Protein AF-A0A951PK16-F1 (afdb_monomer_lite)

Sequence (135 aa):
MKIKIEEPEGISFKEYGEDLVDLADITKNATGDPKALAATKSAVAGHQLALQFWRCDRVDGYEALYQCRDKVLKRVFVKYPDIAAQANAAVAGEKVSYISAGLEKDSVLQAIWQKAIADTDVAVRIVNPPPLQKK

pLDDT: mean 87.18, std 14.36, range [38.28, 98.12]

Structure (mmCIF, N/CA/C/O backbone):
data_AF-A0A951PK16-F1
#
_entry.id   AF-A0A951PK16-F1
#
loop_
_atom_site.group_PDB
_atom_site.id
_atom_site.type_symbol
_atom_site.label_atom_id
_atom_site.label_alt_id
_atom_site.label_comp_id
_atom_site.label_asym_id
_atom_site.label_entity_id
_atom_site.label_seq_id
_atom_site.pdbx_PDB_ins_code
_atom_site.Cartn_x
_atom_site.Cartn_y
_atom_site.Cartn_z
_atom_site.occupancy
_atom_site.B_iso_or_equiv
_atom_site.auth_seq_id
_atom_site.auth_comp_id
_atom_site.auth_asym_id
_atom_site.auth_atom_id
_atom_site.pdbx_PDB_model_num
ATOM 1 N N . MET A 1 1 ? -7.706 29.869 -28.709 1.00 38.72 1 MET A N 1
ATOM 2 C CA . MET A 1 1 ? -8.467 29.691 -27.455 1.00 38.72 1 MET A CA 1
ATOM 3 C C . MET A 1 1 ? -8.056 28.355 -26.851 1.00 38.72 1 MET A C 1
ATOM 5 O O . MET A 1 1 ? -8.320 27.336 -27.470 1.00 38.72 1 MET A O 1
ATOM 9 N N . LYS A 1 2 ? -7.313 28.343 -25.737 1.00 38.28 2 LYS A N 1
ATOM 10 C CA . LYS A 1 2 ? -7.012 27.099 -25.010 1.00 38.28 2 LYS A CA 1
ATOM 11 C C . LYS A 1 2 ? -8.176 26.858 -24.056 1.00 38.28 2 LYS A C 1
ATOM 13 O O . LYS A 1 2 ? -8.350 27.627 -23.118 1.00 38.28 2 LYS A O 1
ATOM 18 N N . ILE A 1 3 ? -9.003 25.862 -24.353 1.00 42.16 3 ILE A N 1
ATOM 19 C CA . ILE A 1 3 ? -10.058 25.419 -23.442 1.00 42.16 3 ILE A CA 1
ATOM 20 C C . ILE A 1 3 ? -9.341 24.747 -22.271 1.00 42.16 3 ILE A C 1
ATOM 22 O O . ILE A 1 3 ? -8.649 23.748 -22.461 1.00 42.16 3 ILE A O 1
ATOM 26 N N . LYS A 1 4 ? -9.431 25.349 -21.084 1.00 40.62 4 LYS A N 1
ATOM 27 C CA . LYS A 1 4 ? -8.991 24.726 -19.840 1.00 40.62 4 LYS A CA 1
ATOM 28 C C . LYS A 1 4 ? -10.066 23.694 -19.512 1.00 40.62 4 LYS A C 1
ATOM 30 O O . LYS A 1 4 ? -11.169 24.073 -19.139 1.00 40.62 4 LYS A O 1
ATOM 35 N N . ILE A 1 5 ? -9.786 22.422 -19.774 1.00 49.59 5 ILE A N 1
ATOM 36 C CA . ILE A 1 5 ? -10.619 21.341 -19.252 1.00 49.59 5 ILE A CA 1
ATOM 37 C C . ILE A 1 5 ? -10.385 21.394 -17.743 1.00 49.59 5 ILE A C 1
ATOM 39 O O . ILE A 1 5 ? -9.253 21.209 -17.299 1.00 49.59 5 ILE A O 1
ATOM 43 N N . GLU A 1 6 ? -11.401 21.797 -16.985 1.00 46.84 6 GLU A N 1
ATOM 44 C CA . GLU A 1 6 ? -11.381 21.690 -15.528 1.00 46.84 6 GLU A CA 1
ATOM 45 C C . GLU A 1 6 ? -11.127 20.216 -15.207 1.00 46.84 6 GLU A C 1
ATOM 47 O O . GLU A 1 6 ? -11.856 19.346 -15.688 1.00 46.84 6 GLU A O 1
ATOM 52 N N . GLU A 1 7 ? -10.018 19.921 -14.521 1.00 49.88 7 GLU A N 1
ATOM 53 C CA . GLU A 1 7 ? -9.719 18.547 -14.127 1.00 49.88 7 GLU A CA 1
ATOM 54 C C . GLU A 1 7 ? -10.896 18.039 -13.282 1.00 49.88 7 GLU A C 1
ATOM 56 O O . GLU A 1 7 ? -11.319 18.742 -12.358 1.00 49.88 7 GLU A O 1
ATOM 61 N N . PRO A 1 8 ? -11.473 16.871 -13.613 1.00 48.44 8 PRO A N 1
ATOM 62 C CA . PRO A 1 8 ? -12.573 16.319 -12.842 1.00 48.44 8 PRO A CA 1
ATOM 63 C C . PRO A 1 8 ? -12.082 16.082 -11.416 1.00 48.44 8 PRO A C 1
ATOM 65 O O . PRO A 1 8 ? -10.983 15.563 -11.244 1.00 48.44 8 PRO A O 1
ATOM 68 N N . GLU A 1 9 ? -12.899 16.491 -10.443 1.00 49.59 9 GLU A N 1
ATOM 69 C CA . GLU A 1 9 ? -12.787 16.274 -8.993 1.00 49.59 9 GLU A CA 1
ATOM 70 C C . GLU A 1 9 ? -11.801 15.154 -8.611 1.00 49.59 9 GLU A C 1
ATOM 72 O O . GLU A 1 9 ? -12.159 13.989 -8.440 1.00 49.59 9 GLU A O 1
ATOM 77 N N . GLY A 1 10 ? -10.523 15.511 -8.517 1.00 54.38 10 GLY A N 1
ATOM 78 C CA . GLY A 1 10 ? -9.443 14.613 -8.145 1.00 54.38 10 GLY A CA 1
ATOM 79 C C . GLY A 1 10 ? -8.868 15.084 -6.825 1.00 54.38 10 GLY A C 1
ATOM 80 O O . GLY A 1 10 ? -8.561 16.264 -6.674 1.00 54.38 10 GLY A O 1
ATOM 81 N N . ILE A 1 11 ? -8.711 14.175 -5.862 1.00 60.16 11 ILE A N 1
ATOM 82 C CA . ILE A 1 11 ? -8.002 14.493 -4.620 1.00 60.16 11 ILE A CA 1
ATOM 83 C C . ILE A 1 11 ? -6.576 14.895 -5.004 1.00 60.16 11 ILE A C 1
ATOM 85 O O . ILE A 1 11 ? -5.851 14.103 -5.623 1.00 60.16 11 ILE A O 1
ATOM 89 N N . SER A 1 12 ? -6.153 16.113 -4.651 1.00 74.69 12 SER A N 1
ATOM 90 C CA . SER A 1 12 ? -4.782 16.505 -4.939 1.00 74.69 12 SER A CA 1
ATOM 91 C C . SER 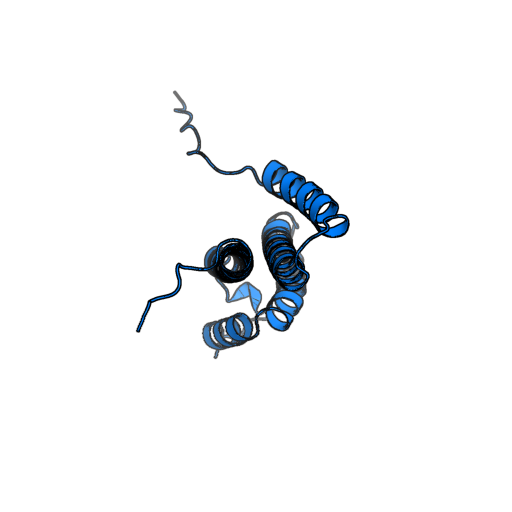A 1 12 ? -3.836 15.642 -4.111 1.00 74.69 12 SER A C 1
ATOM 93 O O . SER A 1 12 ? -4.065 15.340 -2.941 1.00 74.69 12 SER A O 1
ATOM 95 N N . PHE A 1 13 ? -2.714 15.255 -4.710 1.00 74.25 13 PHE A N 1
ATOM 96 C CA . PHE A 1 13 ? -1.691 14.479 -4.012 1.00 74.25 13 PHE A CA 1
ATOM 97 C C . PHE A 1 13 ? -1.257 15.129 -2.687 1.00 74.25 13 PHE A C 1
ATOM 99 O O . PHE A 1 13 ? -0.873 14.440 -1.738 1.00 74.25 13 PHE A O 1
ATOM 106 N N . LYS A 1 14 ? -1.224 16.467 -2.670 1.00 80.25 14 LYS A N 1
ATOM 107 C CA . LYS A 1 14 ? -0.787 17.231 -1.510 1.00 80.25 14 LYS A CA 1
ATOM 108 C C . LYS A 1 14 ? -1.798 17.052 -0.382 1.00 80.25 14 LYS A C 1
ATOM 110 O O . LYS A 1 14 ? -1.387 16.617 0.685 1.00 80.25 14 LYS A O 1
ATOM 115 N N . GLU A 1 15 ? -3.076 17.279 -0.670 1.00 84.06 15 GLU A N 1
ATOM 116 C CA . GLU A 1 15 ? -4.178 17.111 0.284 1.00 84.06 15 GLU A CA 1
ATOM 117 C C . GLU A 1 15 ? -4.255 15.668 0.782 1.00 84.06 15 GLU A C 1
ATOM 119 O O . GLU A 1 15 ? -4.180 15.445 1.979 1.00 84.06 15 GLU A O 1
ATOM 124 N N . TYR A 1 16 ? -4.225 14.671 -0.112 1.00 85.12 16 TYR A N 1
ATOM 125 C CA . TYR A 1 16 ? -4.195 13.261 0.301 1.00 85.12 16 TYR A CA 1
ATOM 126 C C . TYR A 1 16 ? -3.012 12.940 1.228 1.00 85.12 16 TYR A C 1
ATOM 128 O O . TYR A 1 16 ? -3.109 12.130 2.150 1.00 85.12 16 TYR A O 1
ATOM 136 N N . GLY A 1 17 ? -1.857 13.555 0.966 1.00 86.69 17 GLY A N 1
ATOM 137 C CA . GLY A 1 17 ? -0.677 13.413 1.805 1.00 86.69 17 GLY A CA 1
ATOM 138 C C . GLY A 1 17 ? -0.820 14.068 3.177 1.00 86.69 17 GLY A C 1
ATOM 139 O O . GLY A 1 17 ? -0.333 13.494 4.148 1.00 86.69 17 GLY A O 1
ATOM 140 N N . GLU A 1 18 ? -1.444 15.241 3.245 1.00 89.06 18 GLU A N 1
ATOM 141 C CA . GLU A 1 18 ? -1.722 15.988 4.478 1.00 89.06 18 GLU A CA 1
ATOM 142 C C . GLU A 1 18 ? -2.781 15.259 5.319 1.00 89.06 18 GLU A C 1
ATOM 144 O O . GLU A 1 18 ? -2.509 14.925 6.472 1.00 89.06 18 GLU A O 1
ATOM 149 N N . ASP A 1 19 ? -3.889 14.840 4.704 1.00 89.38 19 ASP A N 1
ATOM 150 C CA . ASP A 1 19 ? -4.953 14.061 5.345 1.00 89.38 19 ASP A CA 1
ATOM 151 C C . ASP A 1 19 ? -4.416 12.771 5.978 1.00 89.38 19 ASP A C 1
ATOM 153 O O . ASP A 1 19 ? -4.805 12.386 7.080 1.00 89.38 19 ASP A O 1
ATOM 157 N N . LEU A 1 20 ? -3.486 12.082 5.305 1.00 91.25 20 LEU A N 1
ATOM 158 C CA . LEU A 1 20 ? -2.885 10.861 5.843 1.00 91.25 20 LEU A CA 1
ATOM 159 C C . LEU A 1 20 ? -1.940 11.099 7.021 1.00 91.25 20 LEU A C 1
ATOM 161 O O . LEU A 1 20 ? -1.769 10.188 7.838 1.00 91.25 20 LEU A O 1
ATOM 165 N N . VAL A 1 21 ? -1.303 12.267 7.103 1.00 89.56 21 VAL A N 1
ATOM 166 C CA . VAL A 1 21 ? -0.498 12.646 8.272 1.00 89.56 21 VAL A CA 1
ATOM 167 C C . VAL A 1 21 ? -1.426 12.899 9.453 1.00 89.56 21 VAL A C 1
ATOM 169 O O . VAL A 1 21 ? -1.248 12.278 10.503 1.00 89.56 21 VAL A O 1
ATOM 172 N N . ASP A 1 22 ? -2.475 13.690 9.243 1.00 90.75 22 ASP A N 1
ATOM 173 C CA . ASP A 1 22 ? -3.462 14.003 10.274 1.00 90.75 22 ASP A CA 1
ATOM 174 C C . ASP A 1 22 ? -4.163 12.733 10.779 1.00 90.75 22 ASP A C 1
ATOM 176 O O . ASP A 1 22 ? -4.250 12.489 11.985 1.00 90.75 22 ASP A O 1
ATOM 180 N N . LEU A 1 23 ? -4.584 11.846 9.870 1.00 90.25 23 LEU A N 1
ATOM 181 C CA . LEU A 1 23 ? -5.186 10.557 10.220 1.00 90.25 23 LEU A CA 1
ATOM 182 C C . LEU A 1 23 ? -4.225 9.653 11.000 1.00 90.25 23 LEU A C 1
ATOM 184 O O . LEU A 1 23 ? -4.652 8.955 11.926 1.00 90.25 23 LEU A O 1
ATOM 188 N N . ALA A 1 24 ? -2.935 9.638 10.662 1.00 91.00 24 ALA A N 1
ATOM 189 C CA . ALA A 1 24 ? -1.948 8.863 11.409 1.00 91.00 24 ALA A CA 1
ATOM 190 C C . ALA A 1 24 ? -1.804 9.372 12.851 1.00 91.00 24 ALA A C 1
ATOM 192 O O . ALA A 1 24 ? -1.765 8.565 13.785 1.00 91.00 24 ALA A O 1
ATOM 193 N N . ASP A 1 25 ? -1.797 10.689 13.048 1.00 90.19 25 ASP A N 1
ATOM 194 C CA . ASP A 1 25 ? -1.703 11.296 14.375 1.00 90.19 25 ASP A CA 1
ATOM 195 C C . ASP A 1 25 ? -2.986 11.106 15.194 1.00 90.19 25 ASP A C 1
ATOM 197 O O . ASP A 1 25 ? -2.921 10.761 16.381 1.00 90.19 25 ASP A O 1
ATOM 201 N N . ILE A 1 26 ? -4.157 11.224 14.563 1.00 90.44 26 ILE A N 1
ATOM 202 C CA . ILE A 1 26 ? -5.449 10.931 15.196 1.00 90.44 26 ILE A CA 1
ATOM 203 C C . ILE A 1 26 ? -5.495 9.464 15.638 1.00 90.44 26 ILE A C 1
ATOM 205 O O . ILE A 1 26 ? -5.762 9.168 16.802 1.00 90.44 26 ILE A O 1
ATOM 209 N N . THR A 1 27 ? -5.183 8.524 14.743 1.00 91.19 27 THR A N 1
ATOM 210 C CA . THR A 1 27 ? -5.269 7.081 15.037 1.00 91.19 27 THR A CA 1
ATOM 211 C C . THR A 1 27 ? -4.230 6.604 16.046 1.00 91.19 27 THR A C 1
ATOM 213 O O . THR A 1 27 ? -4.485 5.652 16.790 1.00 91.19 27 THR A O 1
ATOM 216 N N . LYS A 1 28 ? -3.068 7.260 16.124 1.00 89.31 28 LYS A N 1
ATOM 217 C CA . LYS A 1 28 ? -2.053 7.001 17.153 1.00 89.31 28 LYS A CA 1
ATOM 218 C C . LYS A 1 28 ? -2.585 7.277 18.560 1.00 89.31 28 LYS A C 1
ATOM 220 O O . LYS A 1 28 ? -2.306 6.488 19.461 1.00 89.31 28 LYS A O 1
ATOM 225 N N . ASN A 1 29 ? -3.351 8.355 18.718 1.00 89.44 29 ASN A N 1
ATOM 226 C CA . ASN A 1 29 ? -3.871 8.820 20.006 1.00 89.44 29 ASN A CA 1
ATOM 227 C C . ASN A 1 29 ? -5.313 8.359 20.288 1.00 89.44 29 ASN A C 1
ATOM 229 O O . ASN A 1 29 ? -5.827 8.583 21.382 1.00 89.44 29 ASN A O 1
ATOM 233 N N . ALA A 1 30 ? -5.967 7.720 19.316 1.00 89.19 30 ALA A N 1
ATOM 234 C CA . ALA A 1 30 ? -7.337 7.250 19.442 1.00 89.19 30 ALA A CA 1
ATOM 235 C C . ALA A 1 30 ? -7.484 6.135 20.492 1.00 89.19 30 ALA A C 1
ATOM 237 O O . ALA A 1 30 ? -6.655 5.226 20.603 1.00 89.19 30 ALA A O 1
ATOM 238 N N . THR A 1 31 ? -8.596 6.188 21.222 1.00 88.81 31 THR A N 1
ATOM 239 C CA . THR A 1 31 ? -9.037 5.179 22.190 1.00 88.81 31 THR A CA 1
ATOM 240 C C . THR A 1 31 ? -10.346 4.541 21.713 1.00 88.81 31 THR A C 1
ATOM 242 O O . THR A 1 31 ? -11.036 5.089 20.856 1.00 88.81 31 THR A O 1
ATOM 245 N N . GLY A 1 32 ? -10.673 3.348 22.214 1.00 87.19 32 GLY A N 1
ATOM 246 C CA . GLY A 1 32 ? -11.850 2.594 21.777 1.00 87.19 32 GLY A CA 1
ATOM 247 C C . GLY A 1 32 ? -11.594 1.093 21.700 1.00 87.19 32 GLY A C 1
ATOM 248 O O . GLY A 1 32 ? -10.660 0.585 22.324 1.00 87.19 32 GLY A O 1
ATOM 249 N N . ASP A 1 33 ? -12.430 0.387 20.935 1.00 92.19 33 ASP A N 1
ATOM 250 C CA . ASP A 1 33 ? -12.290 -1.057 20.733 1.00 92.19 33 ASP A CA 1
ATOM 251 C C . ASP A 1 33 ? -10.908 -1.392 20.124 1.00 92.19 33 ASP A C 1
ATOM 253 O O . ASP A 1 33 ? -10.569 -0.880 19.050 1.00 92.19 33 ASP A O 1
ATOM 257 N N . PRO A 1 34 ? -10.093 -2.254 20.767 1.00 92.38 34 PRO A N 1
ATOM 258 C CA . PRO A 1 34 ? -8.739 -2.545 20.302 1.00 92.38 34 PRO A CA 1
ATOM 259 C C . PRO A 1 34 ? -8.672 -3.165 18.904 1.00 92.38 34 PRO A C 1
ATOM 261 O O . PRO A 1 34 ? -7.700 -2.936 18.183 1.00 92.38 34 PRO A O 1
ATOM 264 N N . LYS A 1 35 ? -9.682 -3.948 18.504 1.00 92.88 35 LYS A N 1
ATOM 265 C CA . LYS A 1 35 ? -9.726 -4.581 17.181 1.00 92.88 35 LYS A CA 1
ATOM 266 C C . LYS A 1 35 ? -10.116 -3.566 16.115 1.00 92.88 35 LYS A C 1
ATOM 268 O O . LYS A 1 35 ? -9.484 -3.551 15.061 1.00 92.88 35 LYS A O 1
ATOM 273 N N . ALA A 1 36 ? -11.086 -2.696 16.399 1.00 92.50 36 ALA A N 1
ATOM 274 C CA . ALA A 1 36 ? -11.433 -1.593 15.507 1.00 92.50 36 ALA A CA 1
ATOM 275 C C . ALA A 1 36 ? -10.230 -0.662 15.308 1.00 92.50 36 ALA A C 1
ATOM 277 O O . ALA A 1 36 ? -9.859 -0.372 14.175 1.00 92.50 36 ALA A O 1
ATOM 278 N N . LEU A 1 37 ? -9.544 -0.283 16.392 1.00 93.62 37 LEU A N 1
ATOM 279 C CA . LEU A 1 37 ? -8.333 0.537 16.319 1.00 93.62 37 LEU A CA 1
ATOM 280 C C . LEU A 1 37 ? -7.206 -0.144 15.536 1.00 93.62 37 LEU A C 1
ATOM 282 O O . LEU A 1 37 ? -6.520 0.521 14.760 1.00 93.62 37 LEU A O 1
ATOM 286 N N . ALA A 1 38 ? -6.998 -1.450 15.720 1.00 94.25 38 ALA A N 1
ATOM 287 C CA . ALA A 1 38 ? -6.001 -2.198 14.958 1.00 94.25 38 ALA A CA 1
ATOM 288 C C . ALA A 1 38 ? -6.325 -2.214 13.455 1.00 94.25 38 ALA A C 1
ATOM 290 O O . ALA A 1 38 ? -5.430 -1.989 12.640 1.00 94.25 38 ALA A O 1
ATOM 291 N N . ALA A 1 39 ? -7.594 -2.416 13.092 1.00 94.44 39 ALA A N 1
ATOM 292 C CA . ALA A 1 39 ? -8.057 -2.384 11.708 1.00 94.44 39 ALA A CA 1
ATOM 293 C C . ALA A 1 39 ? -7.895 -0.985 11.084 1.00 94.44 39 ALA A C 1
ATOM 295 O O . ALA A 1 39 ? -7.299 -0.859 10.016 1.00 94.44 39 ALA A O 1
ATOM 296 N N . THR A 1 40 ? -8.278 0.082 11.792 1.00 94.38 40 THR A N 1
ATOM 297 C CA . THR A 1 40 ? -8.076 1.464 11.326 1.00 94.38 40 THR A CA 1
ATOM 298 C C . THR A 1 40 ? -6.592 1.793 11.140 1.00 94.38 40 THR A C 1
ATOM 300 O O . THR A 1 40 ? -6.199 2.337 10.110 1.00 94.38 40 THR A O 1
ATOM 303 N N . LYS A 1 41 ? -5.727 1.411 12.091 1.00 94.94 41 LYS A N 1
ATOM 304 C CA . LYS A 1 41 ? -4.266 1.579 11.958 1.00 94.94 41 LYS A CA 1
ATOM 305 C C . LYS A 1 41 ? -3.711 0.784 10.775 1.00 94.94 41 LYS A C 1
ATOM 307 O O . LYS A 1 41 ? -2.820 1.265 10.073 1.00 94.94 41 LYS A O 1
ATOM 312 N N . SER A 1 42 ? -4.243 -0.414 10.532 1.00 95.44 42 SER A N 1
ATOM 313 C CA . SER A 1 42 ? -3.887 -1.230 9.371 1.00 95.44 42 SER A CA 1
ATOM 314 C C . SER A 1 42 ? -4.246 -0.535 8.055 1.00 95.44 42 SER A C 1
ATOM 316 O O . SER A 1 42 ? -3.388 -0.476 7.168 1.00 95.44 42 SER A O 1
ATOM 318 N N . ALA A 1 43 ? -5.447 0.044 7.965 1.00 95.62 43 ALA A N 1
ATOM 319 C CA . ALA A 1 43 ? -5.912 0.792 6.800 1.00 95.62 43 ALA A CA 1
ATOM 320 C C . ALA A 1 43 ? -5.030 2.019 6.523 1.00 95.62 43 ALA A C 1
ATOM 322 O O . ALA A 1 43 ? -4.522 2.172 5.410 1.00 95.62 43 ALA A O 1
ATOM 323 N N . VAL A 1 44 ? -4.750 2.840 7.547 1.00 95.88 44 VAL A N 1
ATOM 324 C CA . VAL A 1 44 ? -3.854 4.009 7.425 1.00 95.88 44 VAL A CA 1
ATOM 325 C C . VAL A 1 44 ? -2.475 3.592 6.914 1.00 95.88 44 VAL A C 1
ATOM 327 O O . VAL A 1 44 ? -1.948 4.206 5.987 1.00 95.88 44 VAL A O 1
ATOM 330 N N . ALA A 1 45 ? -1.904 2.508 7.446 1.00 96.06 45 ALA A N 1
ATOM 331 C CA . ALA A 1 45 ? -0.622 1.994 6.969 1.00 96.06 45 ALA A CA 1
ATOM 332 C C . ALA A 1 45 ? -0.672 1.560 5.489 1.00 96.06 45 ALA A C 1
ATOM 334 O O . ALA A 1 45 ? 0.301 1.754 4.760 1.00 96.06 45 ALA A O 1
ATOM 335 N N . GLY A 1 46 ? -1.796 0.999 5.028 1.00 96.81 46 GLY A N 1
ATOM 336 C CA . GLY A 1 46 ? -2.026 0.677 3.616 1.00 96.81 46 GLY A CA 1
ATOM 337 C C . GLY A 1 46 ? -2.039 1.923 2.730 1.00 96.81 46 GLY A C 1
ATOM 338 O O . GLY A 1 46 ? -1.289 2.005 1.755 1.00 96.81 46 GLY A O 1
ATOM 339 N N . HIS A 1 47 ? -2.808 2.941 3.117 1.00 95.75 47 HIS A N 1
ATOM 340 C CA . HIS A 1 47 ? -2.871 4.215 2.399 1.00 95.75 47 HIS A CA 1
ATOM 341 C C . HIS A 1 47 ? -1.523 4.956 2.365 1.00 95.75 47 HIS A C 1
ATOM 343 O O . HIS A 1 47 ? -1.158 5.523 1.332 1.00 95.75 47 HIS A O 1
ATOM 349 N N . GLN A 1 48 ? -0.736 4.894 3.444 1.00 95.88 48 GLN A N 1
ATOM 350 C CA . GLN A 1 48 ? 0.626 5.436 3.481 1.00 95.88 48 GLN A CA 1
ATOM 351 C C . GLN A 1 48 ? 1.571 4.726 2.503 1.00 95.88 48 GLN A C 1
ATOM 353 O O . GLN A 1 48 ? 2.420 5.381 1.896 1.00 95.88 48 GLN A O 1
ATOM 358 N N . LEU A 1 49 ? 1.443 3.405 2.333 1.00 97.00 49 LEU A N 1
ATOM 359 C CA . LEU A 1 49 ? 2.213 2.663 1.330 1.00 97.00 49 LEU A CA 1
ATOM 360 C C . LEU A 1 49 ? 1.809 3.064 -0.093 1.00 97.00 49 LEU A C 1
ATOM 362 O O . LEU A 1 49 ? 2.695 3.286 -0.916 1.00 97.00 49 LEU A O 1
ATOM 366 N N . ALA A 1 50 ? 0.510 3.237 -0.366 1.00 95.25 50 ALA A N 1
ATOM 367 C CA . ALA A 1 50 ? 0.035 3.743 -1.658 1.00 95.25 50 ALA A CA 1
ATOM 368 C C . ALA A 1 50 ? 0.608 5.137 -1.958 1.00 95.25 50 ALA A C 1
ATOM 370 O O . ALA A 1 50 ? 1.166 5.363 -3.030 1.00 95.25 50 ALA A O 1
ATOM 371 N N . LEU A 1 51 ? 0.557 6.052 -0.983 1.00 94.12 51 LEU A N 1
ATOM 372 C CA . LEU A 1 51 ? 1.129 7.391 -1.116 1.00 94.12 51 LEU A CA 1
ATOM 373 C C . LEU A 1 51 ? 2.640 7.345 -1.385 1.00 94.12 51 LEU A C 1
ATOM 375 O O . LEU A 1 51 ? 3.134 8.080 -2.235 1.00 94.12 51 LEU A O 1
ATOM 379 N N . GLN A 1 52 ? 3.387 6.495 -0.676 1.00 95.12 52 GLN A N 1
ATOM 380 C CA . GLN A 1 52 ? 4.830 6.340 -0.889 1.00 95.12 52 GLN A CA 1
ATOM 381 C C . GLN A 1 52 ? 5.153 5.779 -2.274 1.00 95.12 52 GLN A C 1
ATOM 383 O O . GLN A 1 52 ? 6.095 6.252 -2.903 1.00 95.12 52 GLN A O 1
ATOM 388 N N . PHE A 1 53 ? 4.374 4.810 -2.758 1.00 95.31 53 PHE A N 1
ATOM 389 C CA . PHE A 1 53 ? 4.545 4.262 -4.102 1.00 95.31 53 PHE A CA 1
ATOM 390 C C . PHE A 1 53 ? 4.265 5.334 -5.159 1.00 95.31 53 PHE A C 1
ATOM 392 O O . PHE A 1 53 ? 5.073 5.548 -6.058 1.00 95.31 53 PHE A O 1
ATOM 399 N N . TRP A 1 54 ? 3.172 6.082 -4.990 1.00 92.06 54 TRP A N 1
ATOM 400 C CA . TRP A 1 54 ? 2.807 7.179 -5.881 1.00 92.06 54 TRP A CA 1
ATOM 401 C C . TRP A 1 54 ? 3.847 8.314 -5.879 1.00 92.06 54 TRP A C 1
ATOM 403 O O . TRP A 1 54 ? 4.133 8.900 -6.920 1.00 92.06 54 TRP A O 1
ATOM 413 N N . ARG A 1 55 ? 4.480 8.591 -4.727 1.00 92.69 55 ARG A N 1
ATOM 414 C CA . ARG A 1 55 ? 5.566 9.581 -4.581 1.00 92.69 55 ARG A CA 1
ATOM 415 C C . ARG A 1 55 ? 6.789 9.286 -5.438 1.00 92.69 55 ARG A C 1
ATOM 417 O O . ARG A 1 55 ? 7.499 10.230 -5.776 1.00 92.69 55 ARG A O 1
ATOM 424 N N . CYS A 1 56 ? 7.036 8.025 -5.781 1.00 94.06 56 CYS A N 1
ATOM 425 C CA . CYS A 1 56 ? 8.209 7.652 -6.562 1.00 94.06 56 CYS A CA 1
ATOM 426 C C . CYS A 1 56 ? 8.217 8.270 -7.964 1.00 94.06 56 CYS A C 1
ATOM 428 O O . CYS A 1 56 ? 9.294 8.523 -8.485 1.00 94.06 56 CYS A O 1
ATOM 430 N N . ASP A 1 57 ? 7.055 8.613 -8.528 1.00 88.12 57 ASP A N 1
ATOM 431 C CA . A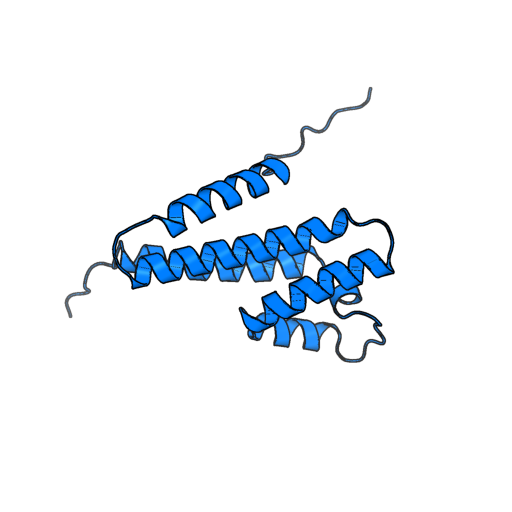SP A 1 57 ? 6.950 9.292 -9.832 1.00 88.12 57 ASP A CA 1
ATOM 432 C C . ASP A 1 57 ? 7.541 10.707 -9.838 1.00 88.12 57 ASP A C 1
ATOM 434 O O . ASP A 1 57 ? 7.727 11.298 -10.896 1.00 88.12 57 ASP A O 1
ATOM 438 N N . ARG A 1 58 ? 7.817 11.271 -8.658 1.00 86.06 58 ARG A N 1
ATOM 439 C CA . ARG A 1 58 ? 8.467 12.579 -8.505 1.00 86.06 58 ARG A CA 1
ATOM 440 C C . ARG A 1 58 ? 9.989 12.485 -8.450 1.00 86.06 58 ARG A C 1
ATOM 442 O O . ARG A 1 58 ? 10.643 13.508 -8.275 1.00 86.06 58 ARG A O 1
ATOM 449 N N . VAL A 1 59 ? 10.541 11.274 -8.494 1.00 89.00 59 VAL A N 1
ATOM 450 C CA . VAL A 1 59 ? 11.984 11.052 -8.531 1.00 89.00 59 VAL A CA 1
ATOM 451 C C . VAL A 1 59 ? 12.446 11.130 -9.980 1.00 89.00 59 VAL A C 1
ATOM 453 O O . VAL A 1 59 ? 11.899 10.454 -10.848 1.00 89.00 59 VAL A O 1
ATOM 456 N N . ASP A 1 60 ? 13.483 11.926 -10.225 1.00 86.69 60 ASP A N 1
ATOM 457 C CA . ASP A 1 60 ? 14.064 12.066 -11.554 1.00 86.69 60 ASP A CA 1
ATOM 458 C C . ASP A 1 60 ? 14.984 10.884 -11.888 1.00 86.69 60 ASP A C 1
ATOM 460 O O . ASP A 1 60 ? 15.902 10.543 -11.138 1.00 86.69 60 ASP A O 1
ATOM 464 N N . GLY A 1 61 ? 14.763 10.289 -13.060 1.00 90.94 61 GLY A N 1
ATOM 465 C CA . GLY A 1 61 ? 15.607 9.237 -13.625 1.00 90.94 61 GLY A CA 1
ATOM 466 C C . GLY A 1 61 ? 15.019 7.830 -13.515 1.00 90.94 61 GLY A C 1
ATOM 467 O O . GLY A 1 61 ? 14.458 7.436 -12.497 1.00 90.94 61 GLY A O 1
ATOM 468 N N . TYR A 1 62 ? 15.199 7.050 -14.585 1.00 89.25 62 TYR A N 1
ATOM 469 C CA . TYR A 1 62 ? 14.652 5.696 -14.739 1.00 89.25 62 TYR A CA 1
ATOM 470 C C . TYR A 1 62 ? 15.033 4.766 -13.575 1.00 89.25 62 TYR A C 1
ATOM 472 O O . TYR A 1 62 ? 14.167 4.214 -12.902 1.00 89.25 62 TYR A O 1
ATOM 480 N N . GLU A 1 63 ? 16.330 4.631 -13.295 1.00 93.38 63 GLU A N 1
ATOM 481 C CA . GLU A 1 63 ? 16.832 3.750 -12.233 1.00 93.38 63 GLU A CA 1
ATOM 482 C C . GLU A 1 63 ? 16.311 4.172 -10.853 1.00 93.38 63 GLU A C 1
ATOM 484 O O . GLU A 1 63 ? 15.848 3.344 -10.072 1.00 93.38 63 GLU A O 1
ATOM 489 N N . ALA A 1 64 ? 16.333 5.474 -10.565 1.00 94.50 64 ALA A N 1
ATOM 490 C CA . ALA A 1 64 ? 15.915 6.012 -9.276 1.00 94.50 64 ALA A CA 1
ATOM 491 C C . ALA A 1 64 ? 14.400 5.845 -9.042 1.00 94.50 64 ALA A C 1
ATOM 493 O O . ALA A 1 64 ? 13.984 5.495 -7.933 1.00 94.50 64 ALA A O 1
ATOM 494 N N . LEU A 1 65 ? 13.585 6.014 -10.091 1.00 95.12 65 LEU A N 1
ATOM 495 C CA . LEU A 1 65 ? 12.147 5.743 -10.078 1.00 95.12 65 LEU A CA 1
ATOM 496 C C . LEU A 1 65 ? 11.855 4.292 -9.676 1.00 95.12 65 LEU A C 1
ATOM 498 O O . LEU A 1 65 ? 11.116 4.050 -8.716 1.00 95.12 65 LEU A O 1
ATOM 502 N N . TYR A 1 66 ? 12.437 3.321 -10.383 1.00 95.38 66 TYR A N 1
ATOM 503 C CA . TYR A 1 66 ? 12.133 1.909 -10.146 1.00 95.38 66 TYR A CA 1
ATOM 504 C C . TYR A 1 66 ? 12.767 1.368 -8.862 1.00 95.38 66 TYR A C 1
ATOM 506 O O . TYR A 1 66 ? 12.139 0.579 -8.157 1.00 95.38 66 TYR A O 1
ATOM 514 N N . GLN A 1 67 ? 13.933 1.872 -8.449 1.00 95.62 67 GLN A N 1
ATOM 515 C CA . GLN A 1 67 ? 14.480 1.596 -7.116 1.00 95.62 67 GLN A CA 1
ATOM 516 C C . GLN A 1 67 ? 13.565 2.112 -6.000 1.00 95.62 67 GLN A C 1
ATOM 518 O O . GLN A 1 67 ? 13.352 1.417 -4.999 1.00 95.62 67 GLN A O 1
ATOM 523 N N . CYS A 1 68 ? 13.006 3.317 -6.161 1.00 96.94 68 CYS A N 1
ATOM 524 C CA . CYS A 1 68 ? 12.038 3.865 -5.217 1.00 96.94 68 CYS A CA 1
ATOM 525 C C . CYS A 1 68 ? 10.796 2.970 -5.138 1.00 96.94 68 CYS A C 1
ATOM 527 O O . CYS A 1 68 ? 10.411 2.547 -4.043 1.00 96.94 68 CYS A O 1
ATOM 529 N N . ARG A 1 69 ? 10.211 2.622 -6.292 1.00 97.00 69 ARG A N 1
ATOM 530 C CA . ARG A 1 69 ? 9.018 1.771 -6.366 1.00 97.00 69 ARG A CA 1
ATOM 531 C C . ARG A 1 69 ? 9.271 0.387 -5.767 1.00 97.00 69 ARG A C 1
ATOM 533 O O . ARG A 1 69 ? 8.498 -0.032 -4.910 1.00 97.00 69 ARG A O 1
ATOM 540 N N . ASP A 1 70 ? 10.373 -0.280 -6.107 1.00 96.75 70 ASP A N 1
ATOM 541 C CA . ASP A 1 70 ? 10.729 -1.604 -5.569 1.00 96.75 70 ASP A CA 1
ATOM 542 C C . ASP A 1 70 ? 10.949 -1.580 -4.051 1.00 96.75 70 ASP A C 1
ATOM 544 O O . ASP A 1 70 ? 10.550 -2.506 -3.338 1.00 96.75 70 ASP A O 1
ATOM 548 N N . LYS A 1 71 ? 11.542 -0.505 -3.514 1.00 97.50 71 LYS A N 1
ATOM 549 C CA . LYS A 1 71 ? 11.688 -0.330 -2.061 1.00 97.50 71 LYS A CA 1
ATOM 550 C C . LYS A 1 71 ? 10.329 -0.265 -1.364 1.00 97.50 71 LYS A C 1
ATOM 552 O O . LYS A 1 71 ? 10.173 -0.838 -0.283 1.00 97.50 71 LYS A O 1
ATOM 557 N N . VAL A 1 72 ? 9.353 0.416 -1.963 1.00 97.50 72 VAL A N 1
ATOM 558 C CA . VAL A 1 72 ? 7.986 0.464 -1.430 1.00 97.50 72 VAL A CA 1
ATOM 559 C C . VAL A 1 72 ? 7.282 -0.881 -1.624 1.00 97.50 72 VAL A C 1
ATOM 561 O O . VAL A 1 72 ? 6.691 -1.382 -0.668 1.00 97.50 72 VAL A O 1
ATOM 564 N N . LEU A 1 73 ? 7.416 -1.518 -2.793 1.00 97.56 73 LEU A N 1
ATOM 565 C CA . LEU A 1 73 ? 6.826 -2.829 -3.085 1.00 97.56 73 LEU A CA 1
ATOM 566 C C . LEU A 1 73 ? 7.271 -3.901 -2.094 1.00 97.56 73 LEU A C 1
ATOM 568 O O . LEU A 1 73 ? 6.436 -4.664 -1.628 1.00 97.56 73 LEU A O 1
ATOM 572 N N . LYS A 1 74 ? 8.538 -3.912 -1.663 1.00 97.62 74 LYS A N 1
ATOM 573 C CA . LYS A 1 74 ? 8.996 -4.826 -0.599 1.00 97.62 74 LYS A CA 1
ATOM 574 C C . LYS A 1 74 ? 8.152 -4.708 0.674 1.00 97.62 74 LYS A C 1
ATOM 576 O O . LYS A 1 74 ? 7.821 -5.714 1.290 1.00 97.62 74 LYS A O 1
ATOM 581 N N . ARG A 1 75 ? 7.770 -3.489 1.063 1.00 98.12 75 ARG A N 1
ATOM 582 C CA . ARG A 1 75 ? 6.917 -3.248 2.240 1.00 98.12 75 ARG A CA 1
ATOM 583 C C . ARG A 1 75 ? 5.454 -3.585 1.964 1.00 98.1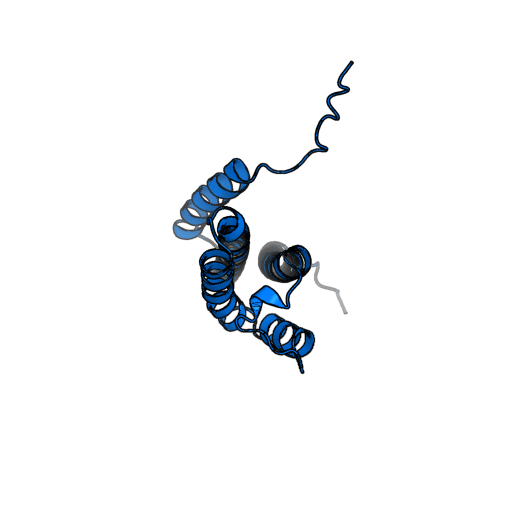2 75 ARG A C 1
ATOM 585 O O . ARG A 1 75 ? 4.794 -4.137 2.841 1.00 98.12 75 ARG A O 1
ATOM 592 N N . VAL A 1 76 ? 4.971 -3.295 0.755 1.00 97.81 76 VAL A N 1
ATOM 593 C CA . VAL A 1 76 ? 3.640 -3.711 0.287 1.00 97.81 76 VAL A CA 1
ATOM 594 C C . VAL A 1 76 ? 3.512 -5.229 0.348 1.00 97.81 76 VAL A C 1
ATOM 596 O O . VAL A 1 76 ? 2.548 -5.714 0.917 1.00 97.81 76 VAL A O 1
ATOM 599 N N . PHE A 1 77 ? 4.499 -5.979 -0.134 1.00 97.38 77 PHE A N 1
ATOM 600 C CA . PHE A 1 77 ? 4.485 -7.442 -0.171 1.00 97.38 77 PHE A CA 1
ATOM 601 C C . PHE A 1 77 ? 4.513 -8.078 1.218 1.00 97.38 77 PHE A C 1
ATOM 603 O O . PHE A 1 77 ? 3.876 -9.104 1.430 1.00 97.38 77 PHE A O 1
ATOM 610 N N . VAL A 1 78 ? 5.197 -7.454 2.181 1.00 97.56 78 VAL A N 1
ATOM 611 C CA . VAL A 1 78 ? 5.152 -7.894 3.583 1.00 97.56 78 VAL A CA 1
ATOM 612 C C . VAL A 1 78 ? 3.749 -7.722 4.170 1.00 97.56 78 VAL A C 1
ATOM 614 O O . VAL A 1 78 ? 3.280 -8.596 4.893 1.00 97.56 78 VAL A O 1
ATOM 617 N N . LYS A 1 79 ? 3.068 -6.609 3.869 1.00 96.69 79 LYS A N 1
ATOM 618 C CA . LYS A 1 79 ? 1.719 -6.336 4.389 1.00 96.69 79 LYS A CA 1
ATOM 619 C C . LYS A 1 79 ? 0.628 -7.107 3.637 1.00 96.69 79 LYS A C 1
ATOM 621 O O . LYS A 1 79 ? -0.335 -7.554 4.251 1.00 96.69 79 LYS A O 1
ATOM 626 N N . TYR A 1 80 ? 0.786 -7.255 2.326 1.00 97.00 80 TYR A N 1
ATOM 627 C CA . TYR A 1 80 ? -0.177 -7.832 1.393 1.00 97.00 80 TYR A CA 1
ATOM 628 C C . TYR A 1 80 ? 0.512 -8.896 0.515 1.00 97.00 80 TYR A C 1
ATOM 630 O O . TYR A 1 80 ? 0.869 -8.625 -0.637 1.00 97.00 80 TYR A O 1
ATOM 638 N N . PRO A 1 81 ? 0.729 -10.118 1.042 1.00 96.88 81 PRO A N 1
ATOM 639 C CA . PRO A 1 81 ? 1.448 -11.176 0.324 1.00 96.88 81 PRO A CA 1
ATOM 640 C C . PRO A 1 81 ? 0.785 -11.609 -0.987 1.00 96.88 81 PRO A C 1
ATOM 642 O O . PRO A 1 81 ? 1.455 -12.082 -1.902 1.00 96.88 81 PRO A O 1
ATOM 645 N N . ASP A 1 82 ? -0.527 -11.434 -1.114 1.00 96.00 82 ASP A N 1
ATOM 646 C CA . ASP A 1 82 ? -1.257 -11.753 -2.338 1.00 96.00 82 ASP A CA 1
ATOM 647 C C . ASP A 1 82 ? -0.970 -10.756 -3.471 1.00 96.00 82 ASP A C 1
ATOM 649 O O . ASP A 1 82 ? -0.871 -11.170 -4.625 1.00 96.00 82 ASP A O 1
ATOM 653 N N . ILE A 1 83 ? -0.719 -9.479 -3.150 1.00 96.81 83 ILE A N 1
ATOM 654 C CA . ILE A 1 83 ? -0.196 -8.507 -4.124 1.00 96.81 83 ILE A CA 1
ATOM 6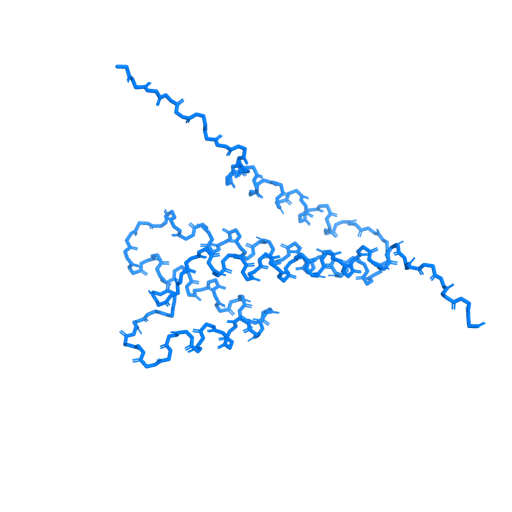55 C C . ILE A 1 83 ? 1.195 -8.948 -4.595 1.00 96.81 83 ILE A C 1
ATOM 657 O O . ILE A 1 83 ? 1.503 -8.838 -5.778 1.00 96.81 83 ILE A O 1
ATOM 661 N N . ALA A 1 84 ? 2.023 -9.505 -3.704 1.00 95.94 84 ALA A N 1
ATOM 662 C CA . ALA A 1 84 ? 3.329 -10.048 -4.081 1.00 95.94 84 ALA A CA 1
ATOM 663 C C . ALA A 1 84 ? 3.197 -11.211 -5.072 1.00 95.94 84 ALA A C 1
ATOM 665 O O . ALA A 1 84 ? 3.920 -11.264 -6.065 1.00 95.94 84 ALA A O 1
ATOM 666 N N . ALA A 1 85 ? 2.268 -12.137 -4.825 1.00 94.69 85 ALA A N 1
ATOM 667 C CA . ALA A 1 85 ? 2.013 -13.253 -5.731 1.00 94.69 85 ALA A CA 1
ATOM 668 C C . ALA A 1 85 ? 1.553 -12.764 -7.116 1.00 94.69 85 ALA A C 1
ATOM 670 O O . ALA A 1 85 ? 2.089 -13.209 -8.129 1.00 94.69 85 ALA A O 1
ATOM 671 N N . GLN A 1 86 ? 0.622 -11.806 -7.158 1.00 93.88 86 GLN A N 1
ATOM 672 C CA . GLN A 1 86 ? 0.130 -11.211 -8.405 1.00 93.88 86 GLN A CA 1
ATOM 673 C C . GLN A 1 86 ? 1.234 -10.466 -9.162 1.00 93.88 86 GLN A C 1
ATOM 675 O O . GLN A 1 86 ? 1.377 -10.650 -10.367 1.00 93.88 86 GLN A O 1
ATOM 680 N N . ALA A 1 87 ? 2.054 -9.683 -8.458 1.00 94.25 87 ALA A N 1
ATOM 681 C CA . ALA A 1 87 ? 3.169 -8.953 -9.050 1.00 94.25 87 ALA A CA 1
ATOM 682 C C . ALA A 1 87 ? 4.219 -9.892 -9.660 1.00 94.25 87 ALA A C 1
ATOM 684 O O . ALA A 1 87 ? 4.637 -9.690 -10.795 1.00 94.25 87 ALA A O 1
ATOM 685 N N . ASN A 1 88 ? 4.615 -10.944 -8.935 1.00 93.50 88 ASN A N 1
ATOM 686 C CA . ASN A 1 88 ? 5.571 -11.930 -9.444 1.00 93.50 88 ASN A CA 1
ATOM 687 C C . ASN A 1 88 ? 5.016 -12.713 -10.640 1.00 93.50 88 ASN A C 1
ATOM 689 O O . ASN A 1 88 ? 5.769 -13.041 -11.551 1.00 93.50 88 ASN A O 1
ATOM 693 N N . ALA A 1 89 ? 3.713 -13.007 -10.645 1.00 93.38 89 ALA A N 1
ATOM 694 C CA . ALA A 1 89 ? 3.060 -13.654 -11.777 1.00 93.38 89 ALA A CA 1
ATOM 695 C C . ALA A 1 89 ? 3.005 -12.740 -13.011 1.00 93.38 89 ALA A C 1
ATOM 697 O O . ALA A 1 89 ? 3.214 -13.221 -14.120 1.00 93.38 89 ALA A O 1
ATOM 698 N N . ALA A 1 90 ? 2.762 -11.438 -12.824 1.00 91.94 90 ALA A N 1
ATOM 699 C CA . ALA A 1 90 ? 2.680 -10.471 -13.917 1.00 91.94 90 ALA A CA 1
ATOM 700 C C . ALA A 1 90 ? 4.008 -10.317 -14.675 1.00 91.94 90 ALA A C 1
ATOM 702 O O . ALA A 1 90 ? 3.997 -10.222 -15.894 1.00 91.94 90 ALA A O 1
ATOM 703 N N . VAL A 1 91 ? 5.140 -10.365 -13.966 1.00 93.38 91 VAL A N 1
ATOM 704 C CA . VAL A 1 91 ? 6.483 -10.233 -14.566 1.00 93.38 91 VAL A CA 1
ATOM 705 C C . VAL A 1 91 ? 7.146 -11.585 -14.863 1.00 93.38 91 VAL A C 1
ATOM 707 O O . VAL A 1 91 ? 8.342 -11.661 -15.157 1.00 93.38 91 VAL A O 1
ATOM 710 N N . ALA A 1 92 ? 6.400 -12.686 -14.745 1.00 91.25 92 ALA A N 1
ATOM 711 C CA . ALA A 1 92 ? 6.943 -14.025 -14.921 1.00 91.25 92 ALA A CA 1
ATOM 712 C C . ALA A 1 92 ? 7.431 -14.230 -16.363 1.00 91.25 92 ALA A C 1
ATOM 714 O O . ALA A 1 92 ? 6.663 -14.169 -17.319 1.00 91.25 92 ALA A O 1
ATOM 715 N N . GLY A 1 93 ? 8.724 -14.522 -16.516 1.00 87.12 93 GLY A N 1
ATOM 716 C CA . GLY A 1 93 ? 9.352 -14.706 -17.828 1.00 87.12 93 GLY A CA 1
ATOM 717 C C . GLY A 1 93 ? 9.837 -13.412 -18.484 1.00 87.12 93 GLY A C 1
ATOM 718 O O . GLY A 1 93 ? 10.476 -13.476 -19.536 1.00 87.12 93 GLY A O 1
ATOM 719 N N . GLU A 1 94 ? 9.620 -12.256 -17.857 1.00 87.56 94 GLU A N 1
ATOM 720 C CA . GLU A 1 94 ? 10.197 -10.994 -18.307 1.00 87.56 94 GLU A CA 1
ATOM 721 C C . GLU A 1 94 ? 11.635 -10.826 -17.798 1.00 87.56 94 GLU A C 1
ATOM 723 O O . GLU A 1 94 ? 11.981 -11.191 -16.673 1.00 87.56 94 GLU A O 1
ATOM 728 N N . LYS A 1 95 ? 12.502 -10.236 -18.628 1.00 83.12 95 LYS A N 1
ATOM 729 C CA . LYS A 1 95 ? 13.851 -9.826 -18.214 1.00 83.12 95 LYS A CA 1
ATOM 730 C C . LYS A 1 95 ? 13.814 -8.378 -17.739 1.00 83.12 95 LYS A C 1
ATOM 732 O O . LYS A 1 95 ? 14.216 -7.477 -18.471 1.00 83.12 95 LYS A O 1
ATOM 737 N N . VAL A 1 96 ? 13.326 -8.169 -16.520 1.00 86.44 96 VAL A N 1
ATOM 738 C CA . VAL A 1 96 ? 13.280 -6.848 -15.880 1.00 86.44 96 VAL A CA 1
ATOM 739 C C . VAL A 1 96 ? 14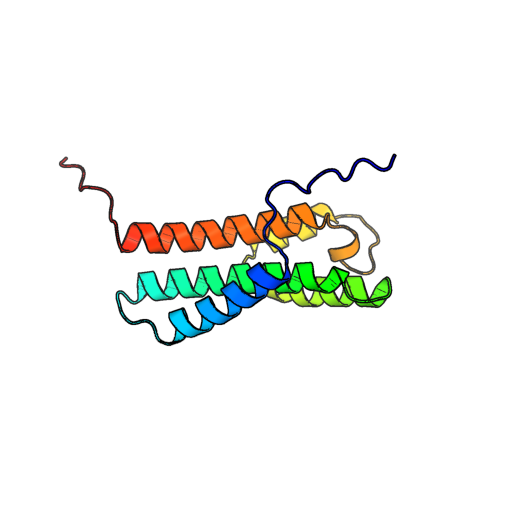.362 -6.712 -14.810 1.00 86.44 96 VAL A C 1
ATOM 741 O O . VAL A 1 96 ? 14.565 -7.611 -13.998 1.00 86.44 96 VAL A O 1
ATOM 744 N N . SER A 1 97 ? 15.059 -5.572 -14.792 1.00 87.50 97 SER A N 1
ATOM 745 C CA . SER A 1 97 ? 16.022 -5.242 -13.724 1.00 87.50 97 SER A CA 1
ATOM 746 C C . SER A 1 97 ? 15.333 -4.873 -12.404 1.00 87.50 97 SER A C 1
ATOM 748 O O . SER A 1 97 ? 15.929 -5.011 -11.339 1.00 87.50 97 SER A O 1
ATOM 750 N N . TYR A 1 98 ? 14.077 -4.425 -12.482 1.00 90.19 98 TYR A N 1
ATOM 751 C CA . TYR A 1 98 ? 13.231 -4.033 -11.356 1.00 90.19 98 TYR A CA 1
ATOM 752 C C . TYR A 1 98 ? 11.843 -4.626 -11.542 1.00 90.19 98 TYR A C 1
ATOM 754 O O . TYR A 1 98 ? 11.284 -4.522 -12.633 1.00 90.19 98 TYR A O 1
ATOM 762 N N . ILE A 1 99 ? 11.254 -5.189 -10.486 1.00 91.75 99 ILE A N 1
ATOM 763 C CA . ILE A 1 99 ? 9.900 -5.762 -10.580 1.00 91.75 99 ILE A CA 1
ATOM 764 C C . ILE A 1 99 ? 8.905 -4.667 -10.966 1.00 91.75 99 ILE A C 1
ATOM 766 O O . ILE A 1 99 ? 8.078 -4.864 -11.848 1.00 91.75 99 ILE A O 1
ATOM 770 N N . SER A 1 100 ? 9.031 -3.480 -10.372 1.00 93.38 100 SER A N 1
ATOM 771 C CA . SER A 1 100 ? 8.174 -2.333 -10.679 1.00 93.38 100 SER A CA 1
ATOM 772 C C . SER A 1 100 ? 8.262 -1.823 -12.118 1.00 93.38 100 SER A C 1
ATOM 774 O O . SER A 1 100 ? 7.387 -1.050 -12.504 1.00 93.38 100 SER A O 1
ATOM 776 N N . ALA A 1 101 ? 9.270 -2.226 -12.901 1.00 92.69 101 ALA A N 1
ATOM 777 C CA . ALA A 1 101 ? 9.357 -1.893 -14.323 1.00 92.69 101 ALA A CA 1
ATOM 778 C C . ALA A 1 101 ? 8.412 -2.731 -15.192 1.00 92.69 101 ALA A C 1
ATOM 780 O O . ALA A 1 101 ? 7.984 -2.248 -16.233 1.00 92.69 101 ALA A O 1
ATOM 781 N N . GLY A 1 102 ? 8.055 -3.940 -14.751 1.00 92.31 102 GLY A N 1
ATOM 782 C CA . GLY A 1 102 ? 7.064 -4.792 -15.419 1.00 92.31 102 GLY A CA 1
ATOM 783 C C . GLY A 1 102 ? 5.649 -4.654 -14.847 1.00 92.31 102 GLY A C 1
ATOM 784 O O . GLY A 1 102 ? 4.782 -5.471 -15.139 1.00 92.31 102 GLY A O 1
ATOM 785 N N . LEU A 1 103 ? 5.398 -3.662 -13.983 1.00 94.19 103 LEU A N 1
ATOM 786 C CA . LEU A 1 103 ? 4.098 -3.471 -13.338 1.00 94.19 103 LEU A CA 1
ATOM 787 C C . LEU A 1 103 ? 3.451 -2.148 -13.735 1.00 94.19 103 LEU A C 1
ATOM 789 O O . LEU A 1 103 ? 4.045 -1.077 -13.604 1.00 94.19 103 LEU A O 1
ATOM 793 N N . GLU A 1 104 ? 2.171 -2.225 -14.089 1.00 93.06 104 GLU A N 1
ATOM 794 C CA . GLU A 1 104 ? 1.334 -1.050 -14.307 1.00 93.06 104 GLU A CA 1
ATOM 795 C C . GLU A 1 104 ? 1.062 -0.318 -12.990 1.00 93.06 104 GLU A C 1
ATOM 797 O O . GLU A 1 104 ? 0.485 -0.874 -12.047 1.00 93.06 104 GLU A O 1
ATOM 802 N N . LYS A 1 105 ? 1.454 0.960 -12.930 1.00 92.75 105 LYS A N 1
ATOM 803 C CA . LYS A 1 105 ? 1.387 1.781 -11.711 1.00 92.75 105 LYS A CA 1
ATOM 804 C C . LYS A 1 105 ? -0.012 1.805 -11.102 1.00 92.75 105 LYS A C 1
ATOM 806 O O . LYS A 1 105 ? -0.165 1.563 -9.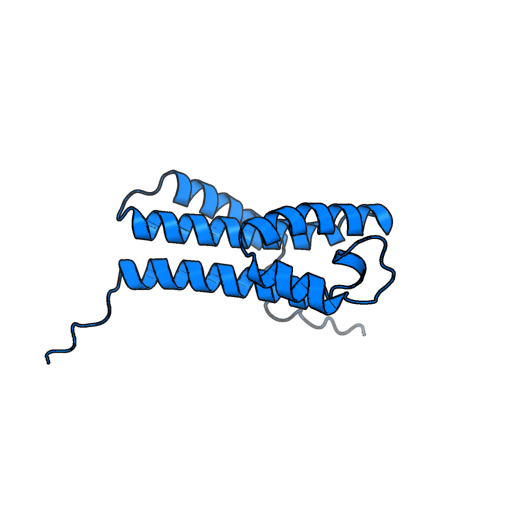905 1.00 92.75 105 LYS A O 1
ATOM 811 N N . ASP A 1 106 ? -1.013 2.100 -11.922 1.00 93.19 106 ASP A N 1
ATOM 812 C CA . ASP A 1 106 ? -2.384 2.293 -11.452 1.00 93.19 106 ASP A CA 1
ATOM 813 C C . ASP A 1 106 ? -2.989 0.975 -10.960 1.00 93.19 106 ASP A C 1
ATOM 815 O O . ASP A 1 106 ? -3.728 0.966 -9.979 1.00 93.19 106 ASP A O 1
ATOM 819 N N . SER A 1 107 ? -2.583 -0.156 -11.547 1.00 94.50 107 SER A N 1
ATOM 820 C CA . SER A 1 107 ? -2.974 -1.486 -11.066 1.00 94.50 107 SER A CA 1
ATOM 821 C C . SER A 1 107 ? -2.390 -1.782 -9.683 1.00 94.50 107 SER A C 1
ATOM 823 O O . SER A 1 107 ? -3.096 -2.286 -8.808 1.00 94.50 107 SER A O 1
ATOM 825 N N . VAL A 1 108 ? -1.123 -1.422 -9.445 1.00 95.69 108 VAL A N 1
ATOM 826 C CA . VAL A 1 108 ? -0.494 -1.558 -8.120 1.00 95.69 108 VAL A CA 1
ATOM 827 C C . VAL A 1 108 ? -1.187 -0.661 -7.093 1.00 95.69 108 VAL A C 1
ATOM 829 O O . VAL A 1 108 ? -1.512 -1.126 -6.000 1.00 95.69 108 VAL A O 1
ATOM 832 N N . LEU A 1 109 ? -1.444 0.607 -7.431 1.00 95.19 109 LEU A N 1
ATOM 833 C CA . LEU A 1 109 ? -2.144 1.542 -6.544 1.00 95.19 109 LEU A CA 1
ATOM 834 C C . LEU A 1 109 ? -3.549 1.046 -6.202 1.00 95.19 109 LEU A C 1
ATOM 836 O O . LEU A 1 109 ? -3.906 0.996 -5.024 1.00 95.19 109 LEU A O 1
ATOM 840 N N . GLN A 1 110 ? -4.300 0.594 -7.206 1.00 95.31 110 GLN A N 1
ATOM 841 C CA . GLN A 1 110 ? -5.629 0.033 -7.014 1.00 95.31 110 GLN A CA 1
ATOM 842 C C . GLN A 1 110 ? -5.591 -1.191 -6.097 1.00 95.31 110 GLN A C 1
ATOM 844 O O . GLN A 1 110 ? -6.407 -1.289 -5.183 1.00 95.31 110 GLN A O 1
ATOM 849 N N . ALA A 1 111 ? -4.630 -2.101 -6.279 1.00 96.38 111 ALA A N 1
ATOM 850 C CA . ALA A 1 111 ? -4.492 -3.275 -5.421 1.00 96.38 111 ALA A CA 1
ATOM 851 C C . ALA A 1 111 ? -4.226 -2.891 -3.954 1.00 96.38 111 ALA A C 1
ATOM 853 O O . ALA A 1 111 ? -4.857 -3.439 -3.047 1.00 96.38 111 ALA A O 1
ATOM 854 N N . ILE A 1 112 ? -3.345 -1.913 -3.709 1.00 96.44 112 ILE A N 1
ATOM 855 C CA . ILE A 1 112 ? -3.061 -1.415 -2.354 1.00 96.44 112 ILE A CA 1
ATOM 856 C C . ILE A 1 112 ? -4.312 -0.765 -1.745 1.00 96.44 112 ILE A C 1
ATOM 858 O O . ILE A 1 112 ? -4.656 -1.059 -0.598 1.00 96.44 112 ILE A O 1
ATOM 862 N N . TRP A 1 113 ? -5.017 0.084 -2.499 1.00 95.25 113 TRP A N 1
ATOM 863 C CA . TRP A 1 113 ? -6.234 0.745 -2.025 1.00 95.25 113 TRP A CA 1
ATOM 864 C C . TRP A 1 113 ? -7.355 -0.241 -1.718 1.00 95.25 113 TRP A C 1
ATOM 866 O O . TRP A 1 113 ? -7.978 -0.122 -0.669 1.00 95.25 113 TRP A O 1
ATOM 876 N N . GLN A 1 114 ? -7.569 -1.259 -2.552 1.00 96.44 114 GLN A N 1
ATOM 877 C CA . GLN A 1 114 ? -8.567 -2.300 -2.281 1.00 96.44 114 GLN A CA 1
ATOM 878 C C . GLN A 1 114 ? -8.294 -3.023 -0.957 1.00 96.44 114 GLN A C 1
ATOM 880 O O . GLN A 1 114 ? -9.218 -3.303 -0.193 1.00 96.44 114 GLN A O 1
ATOM 885 N N . LYS A 1 115 ? -7.022 -3.277 -0.629 1.00 96.62 115 LYS A N 1
ATOM 886 C CA . LYS A 1 115 ? -6.661 -3.864 0.665 1.00 96.62 115 LYS A CA 1
ATOM 887 C C . LYS A 1 115 ? -6.861 -2.910 1.837 1.00 96.62 115 LYS A C 1
ATOM 889 O O . LYS A 1 115 ? -7.333 -3.340 2.885 1.00 96.62 115 LYS A O 1
ATOM 894 N N . ALA A 1 116 ? -6.533 -1.633 1.671 1.00 94.38 116 ALA A N 1
ATOM 895 C CA . ALA A 1 116 ? -6.769 -0.626 2.703 1.00 94.38 116 ALA A CA 1
ATOM 896 C C . ALA A 1 116 ? -8.275 -0.395 2.963 1.00 94.38 116 ALA A C 1
ATOM 898 O O . ALA A 1 116 ? -8.688 -0.226 4.113 1.00 94.38 116 ALA A O 1
ATOM 899 N N . ILE A 1 117 ? -9.106 -0.468 1.918 1.00 91.81 117 ILE A N 1
ATOM 900 C CA . ILE A 1 117 ? -10.572 -0.437 2.027 1.00 91.81 117 ILE A CA 1
ATOM 901 C C . ILE A 1 117 ? -11.068 -1.657 2.804 1.00 91.81 117 ILE A C 1
ATOM 903 O O . ILE A 1 117 ? -11.845 -1.500 3.739 1.00 91.81 117 ILE A O 1
ATOM 907 N N . ALA A 1 118 ? -10.570 -2.858 2.497 1.00 93.19 118 ALA A N 1
ATOM 908 C CA . ALA A 1 118 ? -10.951 -4.063 3.233 1.00 93.19 118 ALA A CA 1
ATOM 909 C C . ALA A 1 118 ? -10.615 -3.970 4.737 1.00 93.19 118 ALA A C 1
ATOM 911 O O . ALA A 1 118 ? -11.412 -4.399 5.571 1.00 93.19 118 ALA A O 1
ATOM 912 N N . ASP A 1 119 ? -9.476 -3.368 5.097 1.00 91.81 119 ASP A N 1
ATOM 913 C CA . ASP A 1 119 ? -9.124 -3.091 6.498 1.00 91.81 119 ASP A CA 1
ATOM 914 C C . ASP A 1 119 ? -10.108 -2.093 7.145 1.00 91.81 119 ASP A C 1
ATOM 916 O O . ASP A 1 119 ? -10.526 -2.272 8.292 1.00 91.81 119 ASP A O 1
ATOM 920 N N . THR A 1 120 ? -10.529 -1.068 6.399 1.00 89.88 120 THR A N 1
ATOM 921 C CA . THR A 1 120 ? -11.558 -0.110 6.840 1.00 89.88 120 THR A CA 1
ATOM 922 C C . THR A 1 120 ? -12.907 -0.796 7.063 1.00 89.88 120 THR A C 1
ATOM 924 O O . THR A 1 120 ? -13.538 -0.586 8.098 1.00 89.88 120 THR A O 1
ATOM 927 N N . ASP A 1 121 ? -13.329 -1.678 6.155 1.00 91.75 121 ASP A N 1
ATOM 928 C CA . ASP A 1 121 ? -14.578 -2.437 6.280 1.00 91.75 121 ASP A CA 1
ATOM 929 C C . ASP A 1 121 ? -14.594 -3.318 7.534 1.00 91.75 121 ASP A C 1
ATOM 931 O O . ASP A 1 121 ? -15.631 -3.461 8.189 1.00 91.75 121 ASP A O 1
ATOM 935 N N . VAL A 1 122 ? -13.445 -3.896 7.903 1.00 90.69 122 VAL A N 1
ATOM 936 C CA . VAL A 1 122 ? -13.301 -4.634 9.165 1.00 90.69 122 VAL A CA 1
ATOM 937 C C . VAL A 1 122 ? -13.546 -3.707 10.354 1.00 90.69 122 VAL A C 1
ATOM 939 O O . VAL A 1 122 ? -14.330 -4.062 11.235 1.00 90.69 122 VAL A O 1
ATOM 942 N N . ALA A 1 123 ? -12.935 -2.518 10.372 1.00 89.25 123 ALA A N 1
ATOM 943 C CA . ALA A 1 123 ? -13.149 -1.542 11.441 1.00 89.25 123 ALA A CA 1
ATOM 944 C C . ALA A 1 123 ? -14.631 -1.143 11.555 1.00 89.25 123 ALA A C 1
ATOM 946 O O . ALA A 1 123 ? -15.197 -1.185 12.649 1.00 89.25 123 ALA A O 1
ATOM 947 N N . VAL A 1 124 ? -15.282 -0.843 10.423 1.00 89.50 124 VAL A N 1
ATOM 948 C CA . VAL A 1 124 ? -16.702 -0.461 10.362 1.00 89.50 124 VAL A CA 1
ATOM 949 C C . VAL A 1 124 ? -17.605 -1.575 10.890 1.00 89.50 124 VAL A C 1
ATOM 951 O O . VAL A 1 124 ? -18.496 -1.303 11.691 1.00 89.50 124 VAL A O 1
ATOM 954 N N . ARG A 1 125 ? -17.371 -2.834 10.506 1.00 90.69 125 ARG A N 1
ATOM 955 C CA . ARG A 1 125 ? -18.178 -3.975 10.980 1.00 90.69 125 ARG A CA 1
ATOM 956 C C . ARG A 1 125 ? -18.024 -4.246 12.474 1.00 90.69 125 ARG A C 1
ATOM 958 O O . ARG A 1 125 ? -18.954 -4.765 13.082 1.00 90.69 125 ARG A O 1
ATOM 965 N N . ILE A 1 126 ? -16.870 -3.929 13.060 1.00 88.69 126 ILE A N 1
ATOM 966 C CA . ILE A 1 126 ? -16.646 -4.088 14.504 1.00 88.69 126 ILE A CA 1
ATOM 967 C C . ILE A 1 126 ? -17.465 -3.058 15.286 1.00 88.69 126 ILE A C 1
ATOM 969 O O . ILE A 1 126 ? -18.090 -3.414 16.282 1.00 88.69 126 ILE A O 1
ATOM 973 N N . VAL A 1 127 ? -17.487 -1.801 14.833 1.00 86.44 127 VAL A N 1
ATOM 974 C CA . VAL A 1 127 ? -18.223 -0.724 15.522 1.00 86.44 127 VAL A CA 1
ATOM 975 C C . VAL A 1 127 ? -19.721 -0.734 15.204 1.00 86.44 127 VAL A C 1
ATOM 977 O O . VAL A 1 127 ? -20.521 -0.336 16.044 1.00 86.44 127 VAL A O 1
ATOM 980 N N . ASN A 1 128 ? -20.099 -1.240 14.026 1.00 86.31 128 ASN A N 1
ATOM 981 C CA . ASN A 1 128 ? -21.476 -1.383 13.557 1.00 86.31 128 ASN A CA 1
ATOM 982 C C . ASN A 1 128 ? -21.758 -2.849 13.179 1.00 86.31 128 ASN A C 1
ATOM 984 O O . ASN A 1 128 ? -21.820 -3.180 11.988 1.00 86.31 128 ASN A O 1
ATOM 988 N N . PRO A 1 129 ? -21.907 -3.755 14.161 1.00 76.69 129 PRO A N 1
ATOM 989 C CA . PRO A 1 129 ? -22.190 -5.152 13.870 1.00 76.69 129 PRO A CA 1
ATOM 990 C C . PRO A 1 129 ? -23.554 -5.285 13.172 1.00 76.69 129 PRO A C 1
ATOM 992 O O . PRO A 1 129 ? -24.517 -4.621 13.571 1.00 76.69 129 PRO A O 1
ATOM 995 N N . PRO A 1 130 ? -23.677 -6.141 12.139 1.00 71.19 130 PRO A N 1
ATOM 996 C CA . PRO A 1 130 ? -24.962 -6.386 11.503 1.00 71.19 130 PRO A CA 1
ATOM 997 C C . PRO A 1 130 ? -25.968 -6.945 12.524 1.00 71.19 130 PRO A C 1
ATOM 999 O O . PRO A 1 130 ? -25.569 -7.660 13.451 1.00 71.19 130 PRO A O 1
ATOM 1002 N N . PRO A 1 131 ? -27.271 -6.643 12.371 1.00 70.62 131 PRO A N 1
ATOM 1003 C CA . PRO A 1 131 ? -28.284 -7.111 13.303 1.00 70.62 131 PRO A CA 1
ATOM 1004 C C . PRO A 1 131 ? -28.253 -8.638 13.409 1.00 70.62 131 PRO A C 1
ATOM 1006 O O . PRO A 1 131 ? -28.169 -9.340 12.399 1.00 70.62 131 PRO A O 1
ATOM 1009 N N . LEU A 1 132 ? -28.323 -9.147 14.643 1.00 67.12 132 LEU A N 1
ATOM 1010 C CA . LEU A 1 132 ? -28.377 -10.581 14.917 1.00 67.12 132 LEU A CA 1
ATOM 1011 C C . LEU A 1 132 ? -29.552 -11.191 14.145 1.00 67.12 132 LEU A C 1
ATOM 1013 O O . LEU A 1 132 ? -30.712 -10.890 14.436 1.00 67.12 132 LEU A O 1
ATOM 1017 N N . GLN A 1 133 ? -29.261 -12.058 13.172 1.00 58.34 133 GLN A N 1
ATOM 1018 C CA . GLN A 1 133 ? -30.296 -12.878 12.554 1.00 58.34 133 GLN A CA 1
ATOM 1019 C C . GLN A 1 133 ? -30.826 -13.829 13.627 1.00 58.34 133 GLN A C 1
ATOM 1021 O O . GLN A 1 133 ? -30.118 -14.732 14.078 1.00 58.34 133 GLN A O 1
ATOM 1026 N N . LYS A 1 134 ? -32.058 -13.587 14.086 1.00 51.50 134 LYS A N 1
ATOM 1027 C CA . LYS A 1 134 ? -32.778 -14.547 14.922 1.00 51.50 134 LYS A CA 1
ATOM 1028 C C . LYS A 1 134 ? -32.988 -15.803 14.072 1.00 51.50 134 LYS A C 1
ATOM 1030 O O . LYS A 1 134 ? -33.607 -15.710 13.016 1.00 51.50 134 LYS A O 1
ATOM 1035 N N . LYS A 1 135 ? -32.390 -16.917 14.502 1.00 51.16 135 LYS A N 1
ATOM 1036 C CA . LYS A 1 135 ? -32.680 -18.252 13.966 1.00 51.16 135 LYS A CA 1
ATOM 1037 C C . LYS A 1 135 ? -34.119 -18.645 14.265 1.00 51.16 135 LYS A C 1
ATOM 1039 O O . LYS A 1 135 ? -34.609 -18.231 15.342 1.00 51.16 135 LYS A O 1
#

Foldseek 3Di:
DDPDPPPPDDCDLVNLVVVLVVQQVCLVPDDDDPLLSVLSNLLSVLSVLLSQLVCLVVDDDDVSSLVSNQVSVVVVCVSPVVLVVVLCVQCPPPPDPHSVVSDDSVVSSVVSNVVSVVSNVSSVCVVVPDPDDDD

Organism: NCBI:txid450513

Secondary structure (DSSP, 8-state):
-----PPPS---HHHHHHHHHHHHHHHHH--S-HHHHHHHHHHHHHHHHHHHHHHGGGS-SHHHHHHHHHHHHHHHHHH-HHHHHHHHHHTTT---SSGGGGS-HHHHHHHHHHHHHHHHHHHHHHHSPPP----

Radius of gyration: 18.22 Å; chains: 1; bounding box: 50×48×50 Å